Protein AF-A0A1V4R629-F1 (afdb_monomer_lite)

Secondary structure (DSSP, 8-state):
---S---EEE--TT---HHHHHHHHHTT-EEE-S--HHHHHHHH-

Foldseek 3Di:
DPDPPAQEDAEEAPPDDPVVQVVCVVSVHHYHYRDDPVVVVVVVD

Structure (mmCIF, N/CA/C/O backbone):
data_AF-A0A1V4R629-F1
#
_entry.id   AF-A0A1V4R629-F1
#
loop_
_atom_site.group_PDB
_atom_site.id
_atom_site.type_symbol
_atom_site.label_atom_id
_atom_site.label_alt_id
_atom_site.label_comp_id
_atom_site.label_asym_id
_atom_site.label_entity_id
_atom_site.label_seq_id
_atom_site.pdbx_PDB_ins_code
_atom_site.Cartn_x
_atom_site.Cartn_y
_atom_site.Cartn_z
_atom_site.occupancy
_atom_site.B_iso_or_equiv
_atom_site.auth_seq_id
_atom_site.auth_comp_id
_atom_site.auth_asym_id
_atom_site.auth_atom_id
_atom_site.pdbx_PDB_model_num
ATOM 1 N N . ILE A 1 1 ? -10.394 7.155 9.705 1.00 64.25 1 ILE A N 1
ATOM 2 C CA . ILE A 1 1 ? -10.681 7.086 8.248 1.00 64.25 1 ILE A CA 1
ATOM 3 C C . ILE A 1 1 ? -12.204 7.086 8.103 1.00 64.25 1 ILE A C 1
ATOM 5 O O . ILE A 1 1 ? -12.831 6.346 8.840 1.00 64.25 1 ILE A O 1
ATOM 9 N N . LYS A 1 2 ? -12.810 8.016 7.339 1.00 65.62 2 LYS A N 1
ATOM 10 C CA . LYS A 1 2 ? -14.277 8.272 7.378 1.00 65.62 2 LYS A CA 1
ATOM 11 C C . LYS A 1 2 ? -15.105 7.393 6.429 1.00 65.62 2 LYS A C 1
ATOM 13 O O . LYS A 1 2 ? -16.298 7.245 6.651 1.00 65.62 2 LYS A O 1
ATOM 18 N N . ARG A 1 3 ? -14.486 6.832 5.387 1.00 67.94 3 ARG A N 1
ATOM 19 C CA . ARG A 1 3 ? -15.092 5.814 4.518 1.00 67.94 3 ARG A CA 1
ATOM 20 C C . ARG A 1 3 ? -14.709 4.449 5.082 1.00 67.94 3 ARG A C 1
ATOM 22 O O . ARG A 1 3 ? -13.526 4.127 5.081 1.00 67.94 3 ARG A O 1
ATOM 29 N N . GLY A 1 4 ? -15.685 3.722 5.620 1.00 72.38 4 GLY A N 1
ATOM 30 C CA . GLY A 1 4 ? -15.490 2.384 6.192 1.00 72.38 4 GLY A CA 1
ATOM 31 C C . GLY A 1 4 ? -15.257 1.295 5.142 1.00 72.38 4 GLY A C 1
ATOM 32 O O . GLY A 1 4 ? -14.830 0.206 5.493 1.00 72.38 4 GLY A O 1
ATOM 33 N N . ASP A 1 5 ? -15.473 1.613 3.866 1.00 82.69 5 ASP A N 1
ATOM 34 C CA . ASP A 1 5 ? -15.488 0.651 2.758 1.00 82.69 5 ASP A CA 1
ATOM 35 C C . ASP A 1 5 ? -14.139 0.570 2.019 1.00 82.69 5 ASP A C 1
ATOM 37 O O . ASP A 1 5 ? -14.091 0.361 0.809 1.00 82.69 5 ASP A O 1
ATOM 41 N N . ILE A 1 6 ? -13.028 0.853 2.707 1.00 85.06 6 ILE A N 1
ATOM 42 C CA . ILE A 1 6 ? -11.691 0.867 2.096 1.00 85.06 6 ILE A CA 1
ATOM 43 C C . ILE A 1 6 ? -10.885 -0.314 2.624 1.00 85.06 6 ILE A C 1
ATOM 45 O O . ILE A 1 6 ? -10.402 -0.281 3.753 1.00 85.06 6 ILE A O 1
ATOM 49 N N . ASP A 1 7 ? -10.663 -1.306 1.766 1.00 86.44 7 ASP A N 1
ATOM 50 C CA . ASP A 1 7 ? -9.874 -2.495 2.103 1.00 86.44 7 ASP A CA 1
ATOM 51 C C . ASP A 1 7 ? -8.358 -2.271 1.980 1.00 86.44 7 ASP A C 1
ATOM 53 O O . ASP A 1 7 ? -7.565 -2.849 2.731 1.00 86.44 7 ASP A O 1
ATOM 57 N N . VAL A 1 8 ? -7.936 -1.449 1.008 1.00 90.19 8 VAL A N 1
ATOM 58 C CA . VAL A 1 8 ? -6.525 -1.243 0.641 1.00 90.19 8 VAL A CA 1
ATOM 59 C C . VAL A 1 8 ? -6.239 0.231 0.340 1.00 90.19 8 VAL A C 1
ATOM 61 O O . VAL A 1 8 ? -6.934 0.869 -0.448 1.00 90.19 8 VAL A O 1
ATOM 64 N N . VAL A 1 9 ? -5.146 0.749 0.898 1.00 89.25 9 VAL A N 1
ATOM 65 C CA . VAL A 1 9 ? -4.508 2.011 0.504 1.00 89.25 9 VAL A CA 1
ATOM 66 C C . VAL A 1 9 ? -3.249 1.689 -0.295 1.00 89.25 9 VAL A C 1
ATOM 68 O O . VAL A 1 9 ? -2.332 1.052 0.223 1.00 89.25 9 VAL A O 1
ATOM 71 N N . TRP A 1 10 ? -3.193 2.146 -1.547 1.00 90.81 10 TRP A N 1
ATOM 72 C CA . TRP A 1 10 ? -2.052 1.956 -2.446 1.00 90.81 10 TRP A CA 1
ATOM 73 C C . TRP A 1 10 ? -1.434 3.307 -2.821 1.00 90.81 10 TRP A C 1
ATOM 75 O O . TRP A 1 10 ? -2.153 4.199 -3.270 1.00 90.81 10 TRP A O 1
ATOM 85 N N . SER A 1 11 ? -0.111 3.464 -2.700 1.00 91.00 11 SER A N 1
ATOM 86 C CA . SER A 1 11 ? 0.620 4.613 -3.254 1.00 91.00 11 SER A CA 1
ATOM 87 C C . SER A 1 11 ? 1.611 4.230 -4.358 1.00 91.00 11 SER A C 1
ATOM 89 O O . SER A 1 11 ? 2.268 3.187 -4.309 1.00 91.00 11 SER A O 1
ATOM 91 N N . GLN A 1 12 ? 1.696 5.096 -5.373 1.00 87.81 12 GLN A N 1
ATOM 92 C CA . GLN A 1 12 ? 2.644 4.963 -6.479 1.00 87.81 12 GLN A CA 1
ATOM 93 C C . GLN A 1 12 ? 4.094 5.186 -6.020 1.00 87.81 12 GLN A C 1
ATOM 95 O O . GLN A 1 12 ? 4.364 5.658 -4.913 1.00 87.81 12 GLN A O 1
ATOM 100 N N . ILE A 1 13 ? 5.036 4.850 -6.902 1.00 86.56 13 ILE A N 1
ATOM 101 C CA . ILE A 1 13 ? 6.471 5.062 -6.688 1.00 86.56 13 ILE A CA 1
ATOM 102 C C . ILE A 1 13 ? 6.758 6.550 -6.494 1.00 86.56 13 ILE A C 1
ATOM 104 O O . ILE A 1 13 ? 6.233 7.388 -7.225 1.00 86.56 13 ILE A O 1
ATOM 108 N N . GLY A 1 14 ? 7.583 6.871 -5.500 1.00 84.44 14 GLY A N 1
ATOM 109 C CA . GLY A 1 14 ? 7.928 8.251 -5.151 1.00 84.44 14 GLY A CA 1
ATOM 110 C C . GLY A 1 14 ? 6.891 8.961 -4.276 1.00 84.44 14 GLY A C 1
ATOM 111 O O . GLY A 1 14 ? 7.219 9.969 -3.658 1.00 84.44 14 GLY A O 1
ATOM 112 N N . LEU A 1 15 ? 5.676 8.414 -4.129 1.00 84.19 15 LEU A N 1
ATOM 113 C CA . LEU A 1 15 ? 4.685 8.914 -3.176 1.00 84.19 15 LEU A CA 1
ATOM 114 C C . LEU A 1 15 ? 4.811 8.162 -1.847 1.00 84.19 15 LEU A C 1
ATOM 116 O O . LEU A 1 15 ? 4.053 7.231 -1.542 1.00 84.19 15 LEU A O 1
ATOM 120 N N . VAL A 1 16 ? 5.809 8.570 -1.064 1.00 85.69 16 VAL A N 1
ATOM 121 C CA . VAL A 1 16 ? 6.095 8.018 0.263 1.00 85.69 16 VAL A CA 1
ATOM 122 C C . VAL A 1 16 ? 5.515 8.942 1.327 1.00 85.69 16 VAL A C 1
ATOM 124 O O . VAL A 1 16 ? 5.953 10.072 1.509 1.00 85.69 16 VAL A O 1
ATOM 127 N N . ASN A 1 17 ? 4.518 8.439 2.045 1.00 88.31 17 ASN A N 1
ATOM 128 C CA . ASN A 1 17 ? 3.979 9.064 3.244 1.00 88.31 17 ASN A CA 1
ATOM 129 C C . ASN A 1 17 ? 3.818 7.990 4.324 1.00 88.31 17 ASN A C 1
ATOM 131 O O . ASN A 1 17 ? 2.893 7.173 4.284 1.00 88.31 17 ASN A O 1
ATOM 135 N N . ASN A 1 18 ? 4.759 7.968 5.262 1.00 88.88 18 ASN A N 1
ATOM 136 C CA . ASN A 1 18 ? 4.820 6.949 6.307 1.00 88.88 18 ASN A CA 1
ATOM 137 C C . ASN A 1 18 ? 3.708 7.125 7.348 1.00 88.88 18 ASN A C 1
ATOM 139 O O . ASN A 1 18 ? 3.172 6.137 7.847 1.00 88.88 18 ASN A O 1
ATOM 143 N N . GLU A 1 19 ? 3.319 8.366 7.642 1.00 91.69 19 GLU A N 1
ATOM 144 C CA . GLU A 1 19 ? 2.273 8.677 8.619 1.00 91.69 19 GLU A CA 1
ATOM 145 C C . GLU A 1 19 ? 0.898 8.221 8.127 1.00 91.69 19 GLU A C 1
ATOM 147 O O . GLU A 1 19 ? 0.148 7.578 8.863 1.00 91.69 19 GLU A O 1
ATOM 152 N N . ALA A 1 20 ? 0.589 8.476 6.853 1.00 87.19 20 ALA A N 1
ATOM 153 C CA . ALA A 1 20 ? -0.652 8.028 6.230 1.00 87.19 20 ALA A CA 1
ATOM 154 C C . ALA A 1 20 ? -0.758 6.495 6.210 1.00 87.19 20 ALA A C 1
ATOM 156 O O . ALA A 1 20 ? -1.811 5.943 6.532 1.00 87.19 20 ALA A O 1
ATOM 157 N N . MET A 1 21 ? 0.341 5.802 5.891 1.00 89.06 21 MET A N 1
ATOM 158 C CA . MET A 1 21 ? 0.375 4.337 5.903 1.00 89.06 21 MET A CA 1
ATOM 159 C C . MET A 1 21 ? 0.263 3.775 7.320 1.00 89.06 21 MET A C 1
ATOM 161 O O . MET A 1 21 ? -0.444 2.793 7.532 1.00 89.06 21 MET A O 1
ATOM 165 N N . LYS A 1 22 ? 0.900 4.403 8.315 1.00 91.44 22 LYS A N 1
ATOM 166 C CA . LYS A 1 22 ? 0.753 4.003 9.720 1.00 91.44 22 LYS A CA 1
ATOM 167 C C . LYS A 1 22 ? -0.704 4.122 10.172 1.00 91.44 22 LYS A C 1
ATOM 169 O O . LYS A 1 22 ? -1.259 3.154 10.677 1.00 91.44 22 LYS A O 1
ATOM 174 N N . LYS A 1 23 ? -1.348 5.254 9.881 1.00 90.31 23 LYS A N 1
ATOM 175 C CA . LYS A 1 23 ? -2.764 5.485 10.193 1.00 90.31 23 LYS A CA 1
ATOM 176 C C . LYS A 1 23 ? -3.688 4.478 9.506 1.00 90.31 23 LYS A C 1
ATOM 178 O O . LYS A 1 23 ? -4.662 4.032 10.100 1.00 90.31 23 LYS A O 1
ATOM 183 N N . ALA A 1 24 ? -3.399 4.099 8.262 1.00 88.25 24 ALA A N 1
ATOM 184 C CA . ALA A 1 24 ? -4.157 3.063 7.562 1.00 88.25 24 ALA A CA 1
ATOM 185 C C . ALA A 1 24 ? -4.008 1.686 8.239 1.00 88.25 24 ALA A C 1
ATOM 187 O O . ALA A 1 24 ? -5.016 1.027 8.488 1.00 88.25 24 ALA A O 1
ATOM 188 N N . ARG A 1 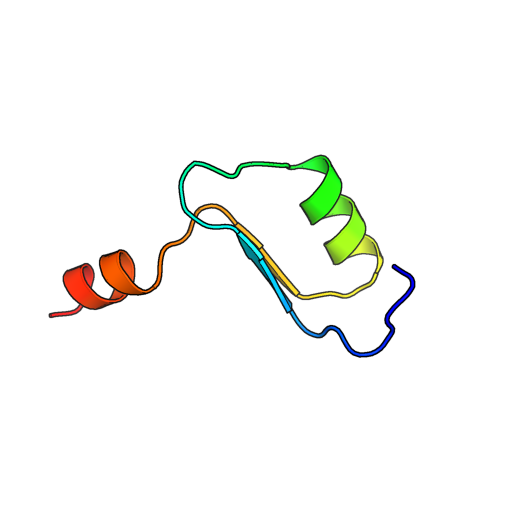25 ? -2.787 1.298 8.634 1.00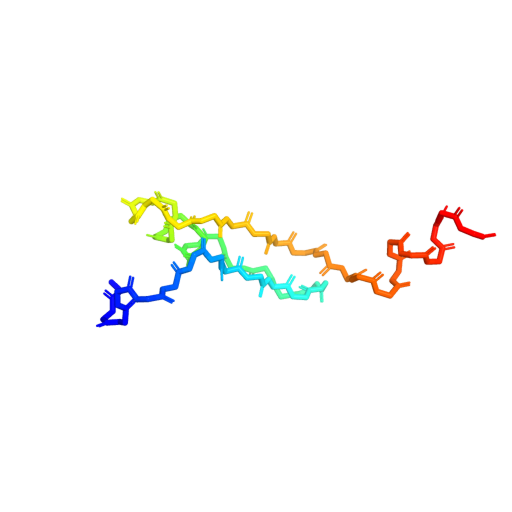 87.44 25 ARG A N 1
ATOM 189 C CA . ARG A 1 25 ? -2.538 0.049 9.380 1.00 87.44 25 ARG A CA 1
ATOM 190 C C . ARG A 1 25 ? -3.243 0.020 10.734 1.00 87.44 25 ARG A C 1
ATOM 192 O O . ARG A 1 25 ? -3.825 -0.998 11.083 1.00 87.44 25 ARG A O 1
ATOM 199 N N . GLU A 1 26 ? -3.239 1.135 11.464 1.00 90.12 26 GLU A N 1
ATOM 200 C CA . GLU A 1 26 ? -3.949 1.276 12.748 1.00 90.12 26 GLU A CA 1
ATOM 201 C C . GLU A 1 26 ? -5.466 1.080 12.608 1.00 90.12 26 GLU A C 1
ATOM 203 O O . GLU A 1 26 ? -6.131 0.638 13.540 1.00 90.12 26 GLU A O 1
ATOM 208 N N . HIS A 1 27 ? -6.016 1.365 11.428 1.00 88.25 27 HIS A N 1
ATOM 209 C CA . HIS A 1 27 ? -7.418 1.135 11.097 1.00 88.25 27 HIS A CA 1
ATOM 210 C C . HIS A 1 27 ? -7.677 -0.235 10.431 1.00 88.25 27 HIS A C 1
ATOM 212 O O . HIS A 1 27 ? -8.748 -0.420 9.862 1.00 88.25 27 HIS A O 1
ATOM 218 N N . ASN A 1 28 ? -6.738 -1.192 10.501 1.00 86.31 28 ASN A N 1
ATOM 219 C CA . ASN A 1 28 ? -6.805 -2.514 9.848 1.00 86.31 28 ASN A CA 1
ATOM 220 C C . ASN A 1 28 ? -6.931 -2.476 8.312 1.00 86.31 28 ASN A C 1
ATOM 222 O O . ASN A 1 28 ? -7.372 -3.442 7.692 1.00 86.31 28 ASN A O 1
ATOM 226 N N . ILE A 1 29 ? -6.506 -1.384 7.677 1.00 89.31 29 ILE A N 1
ATOM 227 C CA . ILE A 1 29 ? -6.525 -1.242 6.220 1.00 89.31 29 ILE A CA 1
ATOM 228 C C . ILE A 1 29 ? -5.185 -1.712 5.662 1.00 89.31 29 ILE A C 1
ATOM 230 O O . ILE A 1 29 ? -4.117 -1.323 6.148 1.00 89.31 29 I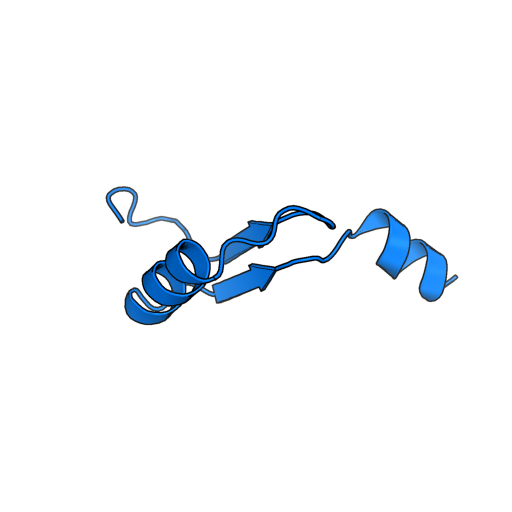LE A O 1
ATOM 234 N N . LYS A 1 30 ? -5.221 -2.542 4.617 1.00 91.44 30 LYS A N 1
ATOM 235 C CA . LYS A 1 30 ? -4.003 -3.035 3.965 1.00 91.44 30 LYS A CA 1
ATOM 236 C C . LYS A 1 30 ? -3.276 -1.876 3.289 1.00 91.44 30 LYS A C 1
ATOM 238 O O . LYS A 1 30 ? -3.890 -1.053 2.620 1.00 91.44 30 LYS A O 1
ATOM 243 N N . THR A 1 31 ? -1.956 -1.820 3.420 1.00 91.25 31 THR A N 1
ATOM 244 C CA . THR A 1 31 ? -1.148 -0.726 2.860 1.00 91.25 31 THR A CA 1
ATOM 245 C C . THR A 1 31 ? -0.127 -1.240 1.864 1.00 91.25 31 THR A C 1
ATOM 247 O O . THR A 1 31 ? 0.710 -2.066 2.228 1.00 91.25 31 THR A O 1
ATOM 250 N N . VAL A 1 32 ? -0.139 -0.686 0.659 1.00 90.06 32 VAL A N 1
ATOM 251 C CA . VAL A 1 32 ? 0.870 -0.895 -0.380 1.00 90.06 32 VAL A CA 1
ATOM 252 C C . VAL A 1 32 ? 1.490 0.467 -0.670 1.00 90.06 32 VAL A C 1
ATOM 254 O O . VAL A 1 32 ? 0.785 1.406 -1.023 1.00 90.06 32 VAL A O 1
ATOM 257 N N . GLN A 1 33 ? 2.797 0.618 -0.477 1.00 89.62 33 GLN A N 1
ATOM 258 C CA . GLN A 1 33 ? 3.486 1.895 -0.672 1.00 89.62 33 GLN A CA 1
ATOM 259 C C . GLN A 1 33 ? 4.648 1.725 -1.632 1.00 89.62 33 GLN A C 1
ATOM 261 O O . GLN A 1 33 ? 5.333 0.709 -1.586 1.00 89.62 33 GLN A O 1
ATOM 266 N N . ASN A 1 34 ? 4.902 2.762 -2.432 1.00 88.75 34 ASN A N 1
ATOM 267 C CA . ASN A 1 34 ? 6.069 2.851 -3.304 1.00 88.75 34 ASN A CA 1
ATOM 268 C C . ASN A 1 34 ? 6.138 1.710 -4.337 1.00 88.75 34 ASN A C 1
ATOM 270 O O . ASN A 1 34 ? 7.218 1.230 -4.671 1.00 88.75 34 ASN A O 1
ATOM 274 N N . ILE A 1 35 ? 4.980 1.266 -4.835 1.00 87.06 35 ILE A N 1
ATOM 275 C CA . ILE A 1 35 ? 4.882 0.175 -5.813 1.00 87.06 35 ILE A CA 1
ATOM 276 C C . ILE A 1 35 ? 4.077 0.655 -7.021 1.00 87.06 35 ILE A C 1
ATOM 278 O O . ILE A 1 35 ? 3.043 1.310 -6.885 1.00 87.06 35 ILE A O 1
ATOM 282 N N . CYS A 1 36 ? 4.543 0.311 -8.223 1.00 89.25 36 CYS A N 1
ATOM 283 C CA . CYS A 1 36 ? 3.837 0.570 -9.474 1.00 89.25 36 CYS A CA 1
ATOM 284 C C . CYS A 1 36 ? 3.553 -0.746 -10.193 1.00 89.25 36 CYS A C 1
ATOM 286 O O . CYS A 1 36 ? 4.477 -1.395 -10.676 1.00 89.25 36 CYS A O 1
ATOM 288 N N . THR A 1 37 ? 2.274 -1.085 -10.354 1.00 87.94 37 THR A N 1
ATOM 289 C CA . THR A 1 37 ? 1.831 -2.325 -11.009 1.00 87.94 37 THR A CA 1
ATOM 290 C C . THR A 1 37 ? 2.419 -2.498 -12.410 1.00 87.94 37 THR A C 1
ATOM 292 O O . THR A 1 37 ? 2.771 -3.606 -12.793 1.00 87.94 37 THR A O 1
ATOM 295 N N . LYS A 1 38 ? 2.600 -1.405 -13.166 1.00 89.00 38 LYS A N 1
ATOM 296 C CA . LYS A 1 38 ? 3.218 -1.442 -14.501 1.00 89.00 38 LYS A CA 1
ATOM 297 C C . LYS A 1 38 ? 4.681 -1.890 -14.455 1.00 89.00 38 LYS A C 1
ATOM 299 O O . LYS A 1 38 ? 5.106 -2.644 -15.325 1.00 89.00 38 LYS A O 1
ATOM 304 N N . LEU A 1 39 ? 5.453 -1.403 -13.480 1.00 89.25 39 LEU A N 1
ATOM 305 C CA . LEU A 1 39 ? 6.857 -1.794 -13.342 1.00 89.25 39 LEU A CA 1
ATOM 306 C C . LEU A 1 39 ? 6.981 -3.217 -12.813 1.00 89.25 39 LEU A C 1
ATOM 308 O O . LEU A 1 39 ? 7.801 -3.963 -13.333 1.00 89.25 39 LEU A O 1
ATOM 312 N N . GLU A 1 40 ? 6.142 -3.602 -11.851 1.00 88.62 40 GLU A N 1
ATOM 313 C CA . GLU A 1 40 ? 6.122 -4.973 -11.337 1.00 88.62 40 GLU A CA 1
ATOM 314 C C . GLU A 1 40 ? 5.745 -5.968 -12.435 1.00 88.62 40 GLU A C 1
ATOM 316 O O . GLU A 1 40 ? 6.432 -6.965 -12.615 1.00 88.62 40 GLU A O 1
ATOM 321 N N . HIS A 1 41 ? 4.729 -5.662 -13.249 1.00 90.44 41 HIS A N 1
ATOM 322 C CA . HIS A 1 41 ? 4.377 -6.499 -14.394 1.00 90.44 41 HIS A CA 1
ATOM 323 C C . HIS A 1 41 ? 5.539 -6.612 -15.387 1.00 90.44 41 HIS A C 1
ATOM 325 O O . HIS A 1 41 ? 5.892 -7.720 -15.766 1.00 90.44 41 HIS A O 1
ATOM 331 N N . LYS A 1 42 ? 6.201 -5.493 -15.724 1.00 91.94 42 LYS A N 1
ATOM 332 C CA . LYS A 1 42 ? 7.395 -5.479 -16.588 1.00 91.94 42 LYS A CA 1
ATOM 333 C C . LYS A 1 42 ? 8.591 -6.255 -16.005 1.00 91.94 42 LYS A C 1
ATOM 335 O O . LYS A 1 42 ? 9.496 -6.594 -16.746 1.00 91.94 42 LYS A O 1
ATOM 340 N N . ARG A 1 43 ? 8.657 -6.491 -14.692 1.00 89.88 43 ARG A N 1
A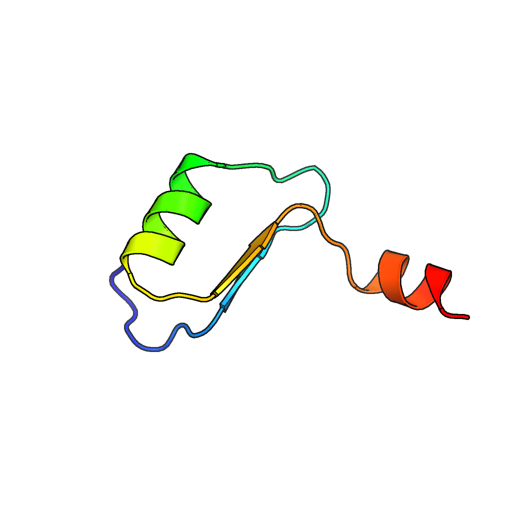TOM 341 C CA . ARG A 1 43 ? 9.712 -7.327 -14.085 1.00 89.88 43 ARG A CA 1
ATOM 342 C C . ARG A 1 43 ? 9.423 -8.822 -14.206 1.00 89.88 43 ARG A C 1
ATOM 34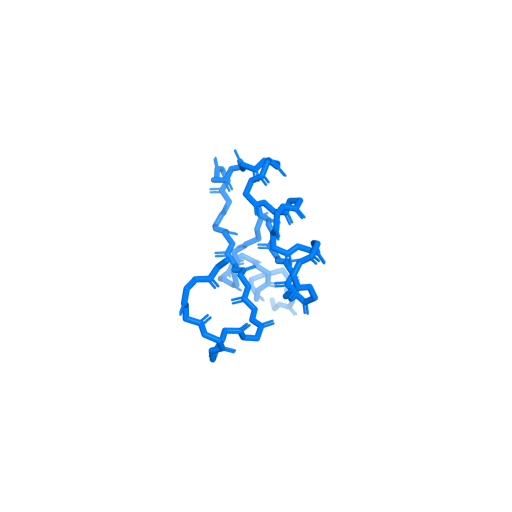4 O O . AR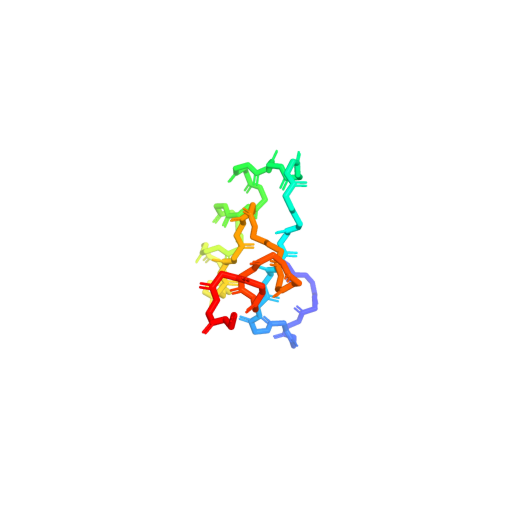G A 1 43 ? 10.345 -9.614 -14.055 1.00 89.88 43 ARG A O 1
ATOM 351 N N . LEU A 1 44 ? 8.160 -9.193 -14.412 1.00 89.31 44 LEU A N 1
ATOM 352 C CA . LEU A 1 44 ? 7.701 -10.582 -14.477 1.00 89.31 44 LEU A CA 1
ATOM 353 C C . LEU A 1 44 ? 7.668 -11.143 -15.907 1.00 89.31 44 LEU A C 1
ATOM 355 O O . LEU A 1 44 ? 7.587 -12.361 -16.056 1.00 89.31 44 LEU A O 1
ATOM 359 N N . VAL A 1 45 ? 7.707 -10.277 -16.926 1.00 76.50 45 VAL A N 1
ATOM 360 C CA . VAL A 1 45 ? 7.698 -10.617 -18.362 1.00 76.50 45 VAL A CA 1
ATOM 361 C C . VAL A 1 45 ? 8.913 -10.033 -19.062 1.00 76.50 45 VAL A C 1
ATOM 363 O O . VAL A 1 45 ? 9.426 -10.710 -19.975 1.00 76.50 45 VAL A O 1
#

Radius of gyration: 12.15 Å; chains: 1; bounding box: 25×20×31 Å

pLDDT: mean 86.47, std 6.57, range [64.25, 91.94]

Sequence (45 aa):
IKRGDIDVVWSQIGLVNNEAMKKAREHNIKTVQNICTKLEHKRLV